Protein AF-A0A7Y5H599-F1 (afdb_monomer_lite)

Structure (mmCIF, N/CA/C/O backbone):
data_AF-A0A7Y5H599-F1
#
_entry.id   AF-A0A7Y5H599-F1
#
loop_
_atom_site.group_PDB
_atom_site.id
_atom_site.type_symbol
_atom_site.label_atom_id
_atom_site.label_alt_id
_atom_site.label_comp_id
_atom_site.label_asym_id
_atom_site.label_entity_id
_atom_site.label_seq_id
_atom_site.pdbx_PDB_ins_code
_atom_site.Cartn_x
_atom_site.Cartn_y
_atom_site.Cartn_z
_atom_site.occupancy
_atom_site.B_iso_or_equiv
_atom_site.auth_seq_id
_atom_site.auth_comp_id
_atom_site.auth_asym_id
_atom_site.auth_atom_id
_atom_site.pdbx_PDB_model_num
ATOM 1 N N . MET A 1 1 ? -0.275 -9.776 50.563 1.00 36.03 1 MET A N 1
ATOM 2 C CA . MET A 1 1 ? -0.983 -10.272 49.366 1.00 36.03 1 MET A CA 1
ATOM 3 C C . MET A 1 1 ? -0.573 -9.393 48.188 1.00 36.03 1 MET A C 1
ATOM 5 O O . MET A 1 1 ? -0.766 -8.193 48.282 1.00 36.03 1 MET A O 1
ATOM 9 N N . SER A 1 2 ? 0.123 -10.006 47.218 1.00 37.19 2 SER A N 1
ATOM 10 C CA . SER A 1 2 ? 0.549 -9.582 45.858 1.00 37.19 2 SER A CA 1
ATOM 11 C C . SER A 1 2 ? 0.524 -8.073 45.544 1.00 37.19 2 SER A C 1
ATOM 13 O O . SER A 1 2 ? -0.545 -7.500 45.413 1.00 37.19 2 SER A O 1
ATOM 15 N N . SER A 1 3 ? 1.639 -7.329 45.508 1.00 32.22 3 SER A N 1
ATOM 16 C CA . SER A 1 3 ? 2.749 -7.339 44.526 1.00 32.22 3 SER A CA 1
ATOM 17 C C . SER A 1 3 ? 2.279 -7.294 43.061 1.00 32.22 3 SER A C 1
ATOM 19 O O . SER A 1 3 ? 2.177 -8.321 42.397 1.00 32.22 3 SER A O 1
ATOM 21 N N . CYS A 1 4 ? 1.982 -6.084 42.569 1.00 44.50 4 CYS A N 1
ATOM 22 C CA . CYS A 1 4 ? 1.861 -5.776 41.142 1.00 44.50 4 CYS A CA 1
ATOM 23 C C . CYS A 1 4 ? 3.234 -5.340 40.615 1.00 44.50 4 CYS A C 1
ATOM 25 O O . CYS A 1 4 ? 3.581 -4.166 40.683 1.00 44.50 4 CYS A O 1
ATOM 27 N N . SER A 1 5 ? 4.006 -6.290 40.092 1.00 41.97 5 SER A N 1
ATOM 28 C CA . SER A 1 5 ? 5.238 -6.016 39.348 1.00 41.97 5 SER A CA 1
ATOM 29 C C . SER A 1 5 ? 5.094 -6.570 37.937 1.00 41.97 5 SER A C 1
ATOM 31 O O . SER A 1 5 ? 5.127 -7.783 37.736 1.00 41.97 5 SER A O 1
ATOM 33 N N . GLY A 1 6 ? 4.929 -5.679 36.955 1.00 43.88 6 GLY A N 1
ATOM 34 C CA . GLY A 1 6 ? 4.924 -6.061 35.543 1.00 43.88 6 GLY A CA 1
ATOM 35 C C . GLY A 1 6 ? 4.367 -5.017 34.576 1.00 43.88 6 GLY A C 1
ATOM 36 O O . GLY A 1 6 ? 3.619 -5.391 33.678 1.00 43.88 6 GLY A O 1
ATOM 37 N N . GLU A 1 7 ? 4.689 -3.733 34.729 1.00 47.38 7 GLU A N 1
ATOM 38 C CA . GLU A 1 7 ? 4.276 -2.702 33.764 1.00 47.38 7 GLU A CA 1
ATOM 39 C C . GLU A 1 7 ? 5.312 -2.627 32.629 1.00 47.38 7 GLU A C 1
ATOM 41 O O . GLU A 1 7 ? 6.395 -2.070 32.782 1.00 47.38 7 GLU A O 1
ATOM 46 N N . LYS A 1 8 ? 5.035 -3.318 31.515 1.00 53.97 8 LYS A N 1
ATOM 47 C CA . LYS A 1 8 ? 5.952 -3.482 30.374 1.00 53.97 8 LYS A CA 1
ATOM 48 C C . LYS A 1 8 ? 5.486 -2.674 29.159 1.00 53.97 8 LYS A C 1
ATOM 50 O O . LYS A 1 8 ? 4.607 -3.149 28.454 1.00 53.97 8 LYS A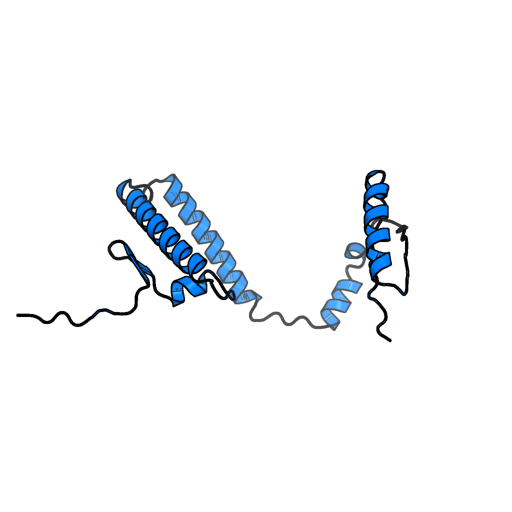 O 1
ATOM 55 N N . ASP A 1 9 ? 6.121 -1.527 28.924 1.00 73.12 9 ASP A N 1
ATOM 56 C CA . ASP A 1 9 ? 6.435 -0.901 27.621 1.00 73.12 9 ASP A CA 1
ATOM 57 C C . ASP A 1 9 ? 5.373 -1.010 26.496 1.00 73.12 9 ASP A C 1
ATOM 59 O O . ASP A 1 9 ? 5.550 -1.725 25.505 1.00 73.12 9 ASP A O 1
ATOM 63 N N . TYR A 1 10 ? 4.238 -0.321 26.653 1.00 81.00 10 TYR A N 1
ATOM 64 C CA . TYR A 1 10 ? 3.230 -0.128 25.599 1.00 81.00 10 TYR A CA 1
ATOM 65 C C . TYR A 1 10 ? 2.745 1.326 25.572 1.00 81.00 10 TYR A C 1
ATOM 67 O O . TYR A 1 10 ? 2.649 1.976 26.611 1.00 81.00 10 TYR A O 1
ATOM 75 N N . LEU A 1 11 ? 2.417 1.821 24.378 1.00 83.25 11 LEU A N 1
ATOM 76 C CA . LEU A 1 11 ? 1.938 3.186 24.137 1.00 83.25 11 LEU A CA 1
ATOM 77 C C . LEU A 1 11 ? 0.437 3.334 24.368 1.00 83.25 11 LEU A C 1
ATOM 79 O O . LEU A 1 11 ? -0.017 4.354 24.875 1.00 83.25 11 LEU A O 1
ATOM 83 N N . ALA A 1 12 ? -0.326 2.305 24.010 1.00 84.44 12 ALA A N 1
ATOM 84 C CA . ALA A 1 12 ? -1.764 2.239 24.219 1.00 84.44 12 ALA A CA 1
ATOM 85 C C . ALA A 1 12 ? -2.230 0.783 24.312 1.00 84.44 12 ALA A C 1
ATOM 87 O O . ALA A 1 12 ? -1.552 -0.143 23.851 1.00 84.44 12 ALA A O 1
ATOM 88 N N . ARG A 1 13 ? -3.401 0.574 24.922 1.00 88.12 13 ARG A N 1
ATOM 89 C CA . ARG A 1 13 ? -4.035 -0.742 25.045 1.00 88.12 13 ARG A CA 1
ATOM 90 C C . ARG A 1 13 ? -5.544 -0.636 24.866 1.00 88.12 13 ARG A C 1
ATOM 92 O O . ARG A 1 13 ? -6.197 0.063 25.635 1.00 88.12 13 ARG A O 1
ATOM 99 N N . VAL A 1 14 ? -6.093 -1.423 23.943 1.00 86.12 14 VAL A N 1
ATOM 100 C CA . VAL A 1 14 ? -7.538 -1.627 23.775 1.00 86.12 14 VAL A CA 1
ATOM 101 C C . VAL A 1 14 ? -7.817 -3.120 23.947 1.00 86.12 14 VAL A C 1
ATOM 103 O O . VAL A 1 14 ? -7.367 -3.949 23.164 1.00 86.12 14 VAL A O 1
ATOM 106 N N . ASN A 1 15 ? -8.507 -3.495 25.028 1.00 83.75 15 ASN A N 1
ATOM 107 C CA . ASN A 1 15 ? -8.700 -4.894 25.436 1.00 83.75 15 ASN A CA 1
ATOM 108 C C . ASN A 1 15 ? -7.377 -5.690 25.510 1.00 83.75 15 ASN A C 1
ATOM 110 O O . ASN A 1 15 ? -6.555 -5.457 26.401 1.00 83.75 15 ASN A O 1
ATOM 114 N N . GLN A 1 16 ? -7.196 -6.654 24.600 1.00 83.38 16 GLN A N 1
ATOM 115 C CA . GLN A 1 16 ? -5.999 -7.489 24.490 1.00 83.38 16 GLN A CA 1
ATOM 116 C C . GLN A 1 16 ? -4.965 -6.928 23.503 1.00 83.38 16 GLN A C 1
ATOM 118 O O . GLN A 1 16 ? -3.793 -7.296 23.613 1.00 83.38 16 GLN A O 1
ATOM 123 N N . ALA A 1 17 ? -5.364 -6.033 22.593 1.00 85.12 17 ALA A N 1
ATOM 124 C CA . ALA A 1 17 ? -4.467 -5.381 21.649 1.00 85.12 17 ALA A CA 1
ATOM 125 C C . ALA A 1 17 ? -3.595 -4.345 22.372 1.00 85.12 17 ALA A C 1
ATOM 127 O O . ALA A 1 17 ? -4.071 -3.577 23.215 1.00 85.12 17 ALA A O 1
ATOM 128 N N . LYS A 1 18 ? -2.295 -4.347 22.069 1.00 89.06 18 LYS A N 1
ATOM 129 C CA . LYS A 1 18 ? -1.284 -3.474 22.679 1.00 89.06 18 LYS A CA 1
ATOM 130 C C . LYS A 1 18 ? -0.450 -2.856 21.568 1.00 89.06 18 LYS A C 1
ATOM 132 O O . LYS A 1 18 ? 0.119 -3.604 20.781 1.00 89.06 18 LYS A O 1
ATOM 137 N N . LEU A 1 19 ? -0.342 -1.533 21.557 1.00 83.50 19 LEU A N 1
ATOM 138 C CA . LEU A 1 19 ? 0.518 -0.803 20.630 1.00 83.50 19 LEU A CA 1
ATOM 139 C C . LEU A 1 19 ? 1.904 -0.620 21.252 1.00 83.50 19 LEU A C 1
ATOM 141 O O . LEU A 1 19 ? 2.008 -0.068 22.351 1.00 83.50 19 LEU A O 1
ATOM 145 N N . LYS A 1 20 ? 2.965 -1.056 20.569 1.00 85.75 20 LYS A N 1
ATOM 146 C CA . LYS A 1 20 ? 4.356 -0.800 20.977 1.00 85.75 20 LYS A CA 1
ATOM 147 C C . LYS A 1 20 ? 5.003 0.255 20.083 1.00 85.75 20 LYS A C 1
ATOM 149 O O . LYS A 1 20 ? 4.557 0.498 18.968 1.00 85.75 20 LYS A O 1
ATOM 154 N N . GLU A 1 21 ? 6.100 0.846 20.555 1.00 76.69 21 GLU A N 1
ATOM 155 C CA . GLU A 1 21 ? 6.820 1.893 19.813 1.00 76.69 21 GLU A CA 1
ATOM 156 C C . GLU A 1 21 ? 7.297 1.415 18.429 1.00 76.69 21 GLU A C 1
ATOM 158 O O . GLU A 1 21 ? 7.165 2.141 17.448 1.00 76.69 21 GLU A O 1
ATOM 163 N N . HIS A 1 22 ? 7.781 0.174 18.306 1.00 72.44 22 HIS A N 1
ATOM 164 C CA . HIS A 1 22 ? 8.240 -0.355 17.013 1.00 72.44 22 HIS A CA 1
ATOM 165 C C . HIS A 1 22 ? 7.109 -0.553 15.996 1.00 72.44 22 HIS A C 1
ATOM 167 O O . HIS A 1 22 ? 7.335 -0.350 14.804 1.00 72.44 22 HIS A O 1
ATOM 173 N N . ASP A 1 23 ? 5.904 -0.902 16.457 1.00 71.62 23 ASP A N 1
ATOM 174 C CA . ASP A 1 23 ? 4.729 -1.074 15.595 1.00 71.62 23 ASP A CA 1
ATOM 175 C C . ASP A 1 23 ? 4.305 0.271 14.982 1.00 71.62 23 ASP A C 1
ATOM 177 O O . ASP A 1 23 ? 3.864 0.335 13.837 1.00 71.62 23 ASP A O 1
ATOM 181 N N . MET A 1 24 ? 4.510 1.366 15.720 1.00 69.69 24 MET A N 1
ATOM 182 C CA . MET A 1 24 ? 4.226 2.726 15.261 1.00 69.69 24 MET A CA 1
ATOM 183 C C . MET A 1 24 ? 5.261 3.224 14.235 1.00 69.69 24 MET A C 1
ATOM 185 O O . MET A 1 24 ? 4.900 3.874 13.256 1.00 69.69 24 MET A O 1
ATOM 189 N N . VAL A 1 25 ? 6.545 2.893 14.423 1.00 61.16 25 VAL A N 1
ATOM 190 C CA . VAL A 1 25 ? 7.638 3.287 13.509 1.00 61.16 25 VAL A CA 1
ATOM 191 C C . VAL A 1 25 ? 7.600 2.502 12.193 1.00 61.16 25 VAL A C 1
ATOM 193 O O . VAL A 1 25 ? 7.911 3.064 11.145 1.00 61.16 25 VAL A O 1
ATOM 196 N N . ALA A 1 26 ? 7.169 1.236 12.207 1.00 61.88 26 ALA A N 1
ATOM 197 C CA . ALA A 1 26 ? 7.015 0.432 10.990 1.00 61.88 26 ALA A CA 1
ATOM 198 C C . ALA A 1 26 ? 5.972 1.009 10.010 1.00 61.88 26 ALA A C 1
ATOM 200 O O . ALA A 1 26 ? 6.099 0.828 8.801 1.00 61.88 26 ALA A O 1
ATOM 201 N N . LEU A 1 27 ? 4.975 1.740 10.520 1.00 56.75 27 LEU A N 1
ATOM 202 C CA . LEU A 1 27 ? 3.964 2.435 9.715 1.00 56.75 27 LEU A CA 1
ATOM 203 C C . LEU A 1 27 ? 4.468 3.766 9.131 1.00 56.75 27 LEU A C 1
ATOM 205 O O . LEU A 1 27 ? 3.904 4.266 8.160 1.00 56.75 27 LEU A O 1
ATOM 209 N N . HIS A 1 28 ? 5.538 4.331 9.696 1.00 59.62 28 HIS A N 1
ATOM 210 C CA . HIS A 1 28 ? 6.089 5.627 9.308 1.00 59.62 28 HIS A CA 1
ATOM 211 C C . HIS A 1 28 ? 7.615 5.566 9.253 1.00 59.62 28 HIS A C 1
ATOM 213 O O . HIS A 1 28 ? 8.327 6.140 10.080 1.00 59.62 28 HIS A O 1
ATOM 219 N N . SER A 1 29 ? 8.128 4.870 8.239 1.00 52.66 29 SER A N 1
ATOM 220 C CA . SER A 1 29 ? 9.548 4.892 7.911 1.00 52.66 29 SER A CA 1
ATOM 221 C C . SER A 1 29 ? 10.011 6.342 7.703 1.00 52.66 29 SER A C 1
ATOM 223 O O . SER A 1 29 ? 9.473 7.048 6.855 1.00 52.66 29 SER A O 1
ATOM 225 N N . SER A 1 30 ? 11.012 6.752 8.488 1.00 53.53 30 SER A N 1
ATOM 226 C CA . SER A 1 30 ? 11.869 7.941 8.332 1.00 53.53 30 SER A CA 1
ATOM 227 C C . SER A 1 30 ? 11.363 9.338 8.729 1.00 53.53 30 SER A C 1
ATOM 229 O O . SER A 1 30 ? 12.050 10.308 8.414 1.00 53.53 30 SER A O 1
ATOM 231 N N . VAL A 1 31 ? 10.252 9.501 9.456 1.00 58.78 31 VAL A N 1
ATOM 232 C CA . VAL A 1 31 ? 9.830 10.838 9.935 1.00 58.78 31 VAL A CA 1
ATOM 233 C C . VAL A 1 31 ? 10.020 10.960 11.445 1.00 58.78 31 VAL A C 1
ATOM 235 O O . VAL A 1 31 ? 9.443 10.201 12.217 1.00 58.78 31 VAL A O 1
ATOM 238 N N . GLN A 1 32 ? 10.807 11.947 11.883 1.00 67.31 32 GLN A N 1
ATOM 239 C CA . GLN A 1 32 ? 10.837 12.368 13.285 1.00 67.31 32 GLN A CA 1
ATOM 240 C C . GLN A 1 32 ? 9.464 12.941 13.647 1.00 67.31 32 GLN A C 1
ATOM 242 O O . GLN A 1 32 ? 9.108 14.053 13.257 1.00 67.31 32 GLN A O 1
ATOM 247 N N . LEU A 1 33 ? 8.661 12.136 14.341 1.00 70.00 33 LEU A N 1
ATOM 248 C CA . LEU A 1 33 ? 7.304 12.498 14.727 1.00 70.00 33 LEU A CA 1
ATOM 249 C C . LEU A 1 33 ? 7.360 13.635 15.751 1.00 70.00 33 LEU A C 1
ATOM 251 O O . LEU A 1 33 ? 7.998 13.515 16.798 1.00 70.00 33 LEU A O 1
ATOM 255 N N . SER A 1 34 ? 6.673 14.742 15.468 1.00 82.31 34 SER A N 1
ATOM 256 C CA . SER A 1 34 ? 6.449 15.763 16.490 1.00 82.31 34 SER A CA 1
ATOM 257 C C . SER A 1 34 ? 5.607 15.170 17.633 1.00 82.31 34 SER A C 1
ATOM 259 O O . SER A 1 34 ? 4.794 14.274 17.384 1.00 82.31 34 SER A O 1
ATOM 261 N N . PRO A 1 35 ? 5.737 15.663 18.881 1.00 83.00 35 PRO A N 1
ATOM 262 C CA . PRO A 1 35 ? 4.956 15.146 20.007 1.00 83.00 35 PRO A CA 1
ATOM 263 C C . PRO A 1 35 ? 3.442 15.134 19.744 1.00 83.00 35 PRO A C 1
ATOM 265 O O . PRO A 1 35 ? 2.773 14.150 20.042 1.00 83.00 35 PRO A O 1
ATOM 268 N N . ALA A 1 36 ? 2.924 16.183 19.097 1.00 85.50 36 ALA A N 1
ATOM 269 C CA . ALA A 1 36 ? 1.513 16.283 18.728 1.00 85.50 36 ALA A CA 1
ATOM 270 C C . ALA A 1 36 ? 1.093 15.253 17.663 1.00 85.50 36 ALA A C 1
ATOM 272 O O . ALA A 1 36 ? 0.004 14.690 17.740 1.00 85.50 36 ALA A O 1
ATOM 273 N N . LEU A 1 37 ? 1.950 14.979 16.671 1.00 83.56 37 LEU A N 1
ATOM 274 C CA . LEU A 1 37 ? 1.672 13.950 15.666 1.00 83.56 37 LEU A CA 1
ATOM 275 C C . LEU A 1 37 ? 1.683 12.552 16.293 1.00 83.56 37 LEU A C 1
ATOM 277 O O . LEU A 1 37 ? 0.834 11.732 15.963 1.00 83.56 37 LEU A O 1
ATOM 281 N N . ARG A 1 38 ? 2.603 12.298 17.231 1.00 83.75 38 ARG A N 1
ATOM 282 C CA . ARG A 1 38 ? 2.668 11.036 17.976 1.00 83.75 38 ARG A CA 1
ATOM 283 C C . ARG A 1 38 ? 1.391 10.782 18.775 1.00 83.75 38 ARG A C 1
ATOM 285 O O . ARG A 1 38 ? 0.835 9.696 18.686 1.00 83.75 38 ARG A O 1
ATOM 292 N N . GLU A 1 39 ? 0.913 11.776 19.520 1.00 86.75 39 GLU A N 1
ATOM 293 C CA . GLU A 1 39 ? -0.332 11.657 20.290 1.00 86.75 39 GLU A CA 1
ATOM 294 C C . GLU A 1 39 ? -1.539 11.401 19.381 1.00 86.75 39 GLU A C 1
ATOM 296 O O . GLU A 1 39 ? -2.338 10.506 19.655 1.00 86.75 39 GLU A O 1
ATOM 301 N N . LYS A 1 40 ? -1.618 12.104 18.244 1.00 88.19 40 LYS A N 1
ATOM 302 C CA . LYS A 1 40 ? -2.667 11.871 17.251 1.00 88.19 40 LYS A CA 1
ATOM 303 C C . LYS A 1 40 ? -2.645 10.440 16.703 1.00 88.19 40 LYS A C 1
ATOM 305 O O . LYS A 1 40 ? -3.689 9.809 16.654 1.00 88.19 40 LYS A O 1
ATOM 310 N N . LEU A 1 41 ? -1.477 9.918 16.324 1.00 86.25 41 LEU A N 1
ATOM 311 C CA . LEU A 1 41 ? -1.357 8.551 15.800 1.00 86.25 41 LEU A CA 1
ATOM 312 C C . LEU A 1 41 ? -1.770 7.497 16.832 1.00 86.25 41 LEU A C 1
ATOM 314 O O . LEU A 1 41 ? -2.411 6.510 16.481 1.00 86.25 41 LEU A O 1
ATOM 318 N N . ILE A 1 42 ? -1.426 7.715 18.105 1.00 88.06 42 ILE A N 1
ATOM 319 C CA . ILE A 1 42 ? -1.860 6.836 19.194 1.00 88.06 42 ILE A CA 1
ATOM 320 C C . ILE A 1 42 ? -3.387 6.862 19.311 1.00 88.06 42 ILE A C 1
ATOM 322 O O . ILE A 1 42 ? -4.000 5.802 19.420 1.00 88.06 42 ILE A O 1
ATOM 326 N N . GLN A 1 43 ? -4.002 8.046 19.258 1.00 89.81 43 GLN A N 1
ATOM 327 C CA . GLN A 1 43 ? -5.455 8.175 19.329 1.00 89.81 43 GLN A CA 1
ATOM 328 C C . GLN A 1 43 ? -6.150 7.534 18.120 1.00 89.81 43 GLN A C 1
ATOM 330 O O . GLN A 1 43 ? -7.081 6.755 18.305 1.00 89.81 43 GLN A O 1
ATOM 335 N N . ASP A 1 44 ? -5.652 7.784 16.907 1.00 90.06 44 ASP A N 1
ATOM 336 C CA . ASP A 1 44 ? -6.176 7.188 15.675 1.00 90.06 44 ASP A CA 1
ATOM 337 C C . ASP A 1 44 ? -6.109 5.649 15.745 1.00 90.06 44 ASP A C 1
ATOM 339 O O . ASP A 1 44 ? -7.068 4.966 15.384 1.00 90.06 44 ASP A O 1
ATOM 343 N N . TRP A 1 45 ? -5.013 5.089 16.276 1.00 91.06 45 TRP A N 1
ATOM 344 C CA . TRP A 1 45 ? -4.879 3.645 16.491 1.00 91.06 45 TRP A CA 1
ATOM 345 C C . TRP A 1 45 ? -5.891 3.109 17.515 1.00 91.06 45 TRP A C 1
ATOM 347 O O . TRP A 1 45 ? -6.516 2.074 17.281 1.00 91.06 45 TRP A O 1
ATOM 357 N N . VAL A 1 46 ? -6.087 3.813 18.637 1.00 92.00 46 VAL A N 1
ATOM 358 C CA . VAL A 1 46 ? -7.080 3.437 19.661 1.00 92.00 46 VAL A CA 1
ATOM 359 C C . VAL A 1 46 ? -8.489 3.413 19.069 1.00 92.00 46 VAL A C 1
ATOM 361 O O . VAL A 1 46 ? -9.229 2.450 19.286 1.00 92.00 46 VAL A O 1
ATOM 364 N N . ASP A 1 47 ? -8.849 4.443 18.305 1.00 92.56 47 ASP A N 1
ATOM 365 C CA . ASP A 1 47 ? -10.166 4.564 17.684 1.00 92.56 47 ASP A CA 1
ATOM 366 C C . ASP A 1 47 ? -10.387 3.461 16.635 1.00 92.56 47 ASP A C 1
ATOM 368 O O . ASP A 1 47 ? -11.445 2.824 16.610 1.00 92.56 47 ASP A O 1
ATOM 372 N N . GLN A 1 48 ? -9.373 3.165 15.815 1.00 92.50 48 GLN A N 1
ATOM 373 C CA . GLN A 1 48 ? -9.414 2.067 14.846 1.00 92.50 48 GLN A CA 1
ATOM 374 C C . GLN A 1 48 ? -9.604 0.704 15.516 1.00 92.50 48 GLN A C 1
ATOM 376 O O . GLN A 1 48 ? -10.459 -0.073 15.089 1.00 92.50 48 GLN A O 1
ATOM 381 N N . GLU A 1 49 ? -8.861 0.415 16.583 1.00 93.44 49 GLU A N 1
ATOM 382 C CA . GLU A 1 49 ? -8.964 -0.860 17.296 1.00 93.44 49 GLU A CA 1
ATOM 383 C C . GLU A 1 49 ? -10.333 -1.010 17.986 1.00 93.44 49 GLU A C 1
ATOM 385 O O . GLU A 1 49 ? -10.938 -2.088 17.998 1.00 93.44 49 GLU A O 1
ATOM 390 N N . ALA A 1 50 ? -10.886 0.087 18.513 1.00 94.00 50 ALA A N 1
ATOM 391 C CA . ALA A 1 50 ? -12.231 0.097 19.079 1.00 94.00 50 ALA A CA 1
ATOM 392 C C . ALA A 1 50 ? -13.301 -0.217 18.016 1.00 94.00 50 ALA A C 1
ATOM 394 O O . ALA A 1 50 ? -14.200 -1.032 18.260 1.00 94.00 50 ALA A O 1
ATOM 395 N N . LEU A 1 51 ? -13.186 0.382 16.826 1.00 94.75 51 LEU A N 1
ATOM 396 C CA . LEU A 1 51 ? -14.068 0.108 15.689 1.00 94.75 51 LEU A CA 1
ATOM 397 C C . LEU A 1 51 ? -13.911 -1.324 15.168 1.00 94.75 51 LEU A C 1
ATOM 399 O O . LEU A 1 51 ? -14.914 -1.976 14.878 1.00 94.75 51 LEU A O 1
ATOM 403 N N . TYR A 1 52 ? -12.685 -1.845 15.111 1.00 94.31 52 TYR A N 1
ATOM 404 C CA . TYR A 1 52 ? -12.420 -3.232 14.737 1.00 94.31 52 TYR A CA 1
ATOM 405 C C . TYR A 1 52 ? -13.146 -4.206 15.673 1.00 94.31 52 TYR A C 1
ATOM 407 O O . TYR A 1 52 ? -13.887 -5.084 15.226 1.00 94.31 52 TYR A O 1
ATOM 415 N N . HIS A 1 53 ? -13.045 -4.000 16.987 1.00 94.31 53 HIS A N 1
ATOM 416 C CA . HIS A 1 53 ? -13.790 -4.807 17.950 1.00 94.31 53 HIS A CA 1
ATOM 417 C C . HIS A 1 53 ? -15.311 -4.678 17.805 1.00 94.31 53 HIS A C 1
ATOM 419 O O . HIS A 1 53 ? -16.028 -5.664 17.999 1.00 94.31 53 HIS A O 1
ATOM 425 N N . ALA A 1 54 ? -15.824 -3.490 17.477 1.00 94.94 54 ALA A N 1
ATOM 426 C CA . ALA A 1 54 ? -17.244 -3.307 17.192 1.00 94.94 54 ALA A CA 1
ATOM 427 C C . ALA A 1 54 ? -17.675 -4.096 15.941 1.00 94.94 54 ALA A C 1
ATOM 429 O O . ALA A 1 54 ? -18.716 -4.753 15.972 1.00 94.94 54 ALA A O 1
ATOM 430 N N . ALA A 1 55 ? -16.851 -4.112 14.889 1.00 94.19 55 ALA A N 1
ATOM 431 C CA . ALA A 1 55 ? -17.093 -4.884 13.671 1.00 94.19 55 ALA A CA 1
ATOM 432 C C . ALA A 1 55 ? -17.130 -6.400 13.932 1.00 94.19 55 ALA A C 1
ATOM 434 O O . ALA A 1 55 ? -18.038 -7.080 13.453 1.00 94.19 55 ALA A O 1
ATOM 435 N N . LEU A 1 56 ? -16.211 -6.918 14.759 1.00 94.88 56 LEU A N 1
ATOM 436 C CA . LEU A 1 56 ? -16.220 -8.326 15.183 1.00 94.88 56 LEU A CA 1
ATOM 437 C C . LEU A 1 56 ? -17.488 -8.682 15.969 1.00 94.88 56 LEU A C 1
ATOM 439 O O . LEU A 1 56 ? -18.100 -9.725 15.747 1.00 94.88 56 LEU A O 1
ATOM 443 N N . LYS A 1 57 ? -17.922 -7.808 16.885 1.00 95.12 57 LYS A N 1
ATOM 444 C CA . LYS A 1 57 ? -19.175 -8.011 17.632 1.00 95.12 57 LYS A CA 1
ATOM 445 C C . LYS A 1 57 ? -20.403 -7.985 16.721 1.00 95.12 57 LYS A C 1
ATOM 447 O O . LYS A 1 57 ? -21.365 -8.695 16.997 1.00 95.12 57 LYS A O 1
ATOM 452 N N . ALA A 1 58 ? -20.363 -7.191 15.653 1.00 95.50 58 ALA A N 1
ATOM 453 C CA . ALA A 1 58 ? -21.401 -7.139 14.629 1.00 95.50 58 ALA A CA 1
ATOM 454 C C . ALA A 1 58 ? -21.356 -8.328 13.647 1.00 95.50 58 ALA A C 1
ATOM 456 O O . ALA A 1 58 ? -22.258 -8.460 12.825 1.00 95.50 58 ALA A O 1
ATOM 457 N N . GLY A 1 59 ? -20.344 -9.201 13.731 1.00 94.62 59 GLY A N 1
ATOM 458 C CA . GLY A 1 59 ? -20.208 -10.381 12.874 1.00 94.62 59 GLY A CA 1
ATOM 459 C C . GLY A 1 59 ? -19.808 -10.068 11.432 1.00 94.62 59 GLY A C 1
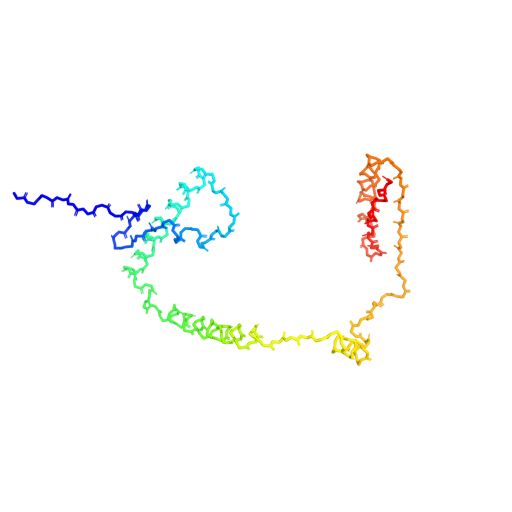ATOM 460 O O . GLY A 1 59 ? -20.010 -10.909 10.557 1.00 94.62 59 GLY A O 1
ATOM 461 N N . ILE A 1 60 ? -19.254 -8.877 11.172 1.00 94.31 60 ILE A N 1
ATOM 462 C CA . ILE A 1 60 ? -18.818 -8.453 9.829 1.00 94.31 60 ILE A CA 1
ATOM 463 C C . ILE A 1 60 ? -17.699 -9.367 9.307 1.00 94.31 60 ILE A C 1
ATOM 465 O O . ILE A 1 60 ? -17.626 -9.641 8.116 1.00 94.31 60 ILE A O 1
ATOM 469 N N . ASP A 1 61 ? -16.878 -9.914 10.204 1.00 94.25 61 ASP A N 1
ATOM 470 C CA . ASP A 1 61 ? -15.824 -10.887 9.897 1.00 94.25 61 ASP A CA 1
ATOM 471 C C . ASP A 1 61 ? -16.344 -12.212 9.319 1.00 94.25 61 ASP A C 1
ATOM 473 O O . ASP A 1 61 ? -15.589 -12.956 8.693 1.00 94.25 61 ASP A O 1
ATOM 477 N N . LYS A 1 62 ? -17.631 -12.509 9.523 1.00 94.19 62 LYS A N 1
ATOM 478 C CA . LYS A 1 62 ? -18.299 -13.733 9.059 1.00 94.19 62 LYS A CA 1
ATOM 479 C C . LYS A 1 62 ? -19.214 -13.491 7.867 1.00 94.19 62 LYS A C 1
ATOM 481 O O . LYS A 1 62 ? -19.789 -14.449 7.352 1.00 94.19 62 LYS A O 1
ATOM 486 N N . ASP A 1 63 ? -19.377 -12.239 7.449 1.00 96.31 63 ASP A N 1
ATOM 487 C CA . ASP A 1 63 ? -20.164 -11.917 6.269 1.00 96.31 63 ASP A CA 1
ATOM 488 C C . ASP A 1 63 ? -19.532 -12.550 5.020 1.00 96.31 63 ASP A C 1
ATOM 490 O O . ASP A 1 63 ? -18.323 -12.473 4.793 1.00 96.31 63 ASP A O 1
ATOM 494 N N . GLN A 1 64 ? -20.356 -13.183 4.186 1.00 96.06 64 GLN A N 1
ATOM 495 C CA . GLN A 1 64 ? -19.868 -13.945 3.039 1.00 96.06 64 GLN A CA 1
ATOM 496 C C . GLN A 1 64 ? -19.174 -13.042 2.012 1.00 96.06 64 GLN A C 1
ATOM 498 O O . GLN A 1 64 ?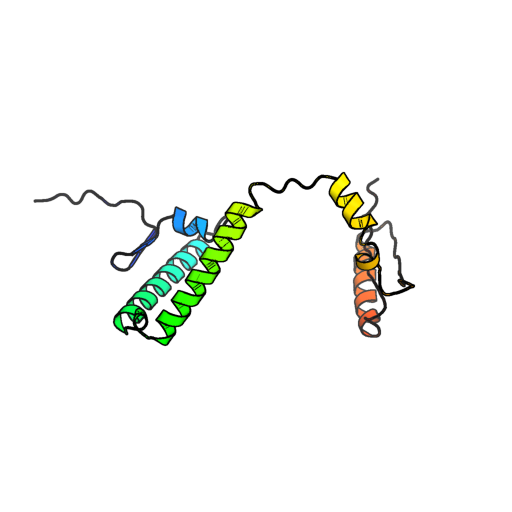 -18.209 -13.475 1.370 1.00 96.06 64 GLN A O 1
ATOM 503 N N . ALA A 1 65 ? -19.633 -11.795 1.851 1.00 95.50 65 ALA A N 1
ATOM 504 C CA . ALA A 1 65 ? -18.988 -10.843 0.953 1.00 95.50 65 ALA A CA 1
ATOM 505 C C . ALA A 1 65 ? -17.605 -10.442 1.486 1.00 95.50 65 ALA A C 1
ATOM 507 O O . ALA A 1 65 ? -16.631 -10.501 0.730 1.00 95.50 65 ALA A O 1
ATOM 508 N N . PHE A 1 66 ? -17.497 -10.149 2.787 1.00 95.88 66 PHE A N 1
ATOM 509 C CA . PHE A 1 66 ? -16.213 -9.894 3.445 1.00 95.88 66 PHE A CA 1
ATOM 510 C C . PHE A 1 66 ? -15.241 -11.075 3.305 1.00 95.88 66 PHE A C 1
ATOM 512 O O . PHE A 1 66 ? -14.120 -10.894 2.829 1.00 95.88 66 PHE A O 1
ATOM 519 N N . VAL A 1 67 ? -15.671 -12.299 3.631 1.00 96.44 67 VAL A N 1
ATOM 520 C CA . VAL A 1 67 ? -14.829 -13.508 3.527 1.00 96.44 67 VAL A CA 1
ATOM 521 C C . VAL A 1 67 ? -14.329 -13.711 2.095 1.00 96.44 67 VAL A C 1
ATOM 523 O O . VAL A 1 67 ? -13.146 -13.965 1.867 1.00 96.44 67 VAL A O 1
ATOM 526 N N . THR A 1 68 ? -15.207 -13.539 1.105 1.00 97.00 68 THR A N 1
ATOM 527 C CA . THR A 1 68 ? -14.843 -13.682 -0.312 1.00 97.00 68 THR A CA 1
ATOM 528 C C . THR A 1 68 ? -13.823 -12.624 -0.743 1.00 97.00 68 THR A C 1
ATOM 530 O O . THR A 1 68 ? -12.873 -12.932 -1.471 1.00 97.00 68 THR A O 1
ATOM 533 N N . GLN A 1 69 ? -13.988 -11.383 -0.280 1.00 96.31 69 GLN A N 1
ATOM 534 C CA . GLN A 1 69 ? -13.050 -10.297 -0.545 1.00 96.31 69 GLN A CA 1
ATOM 535 C C . GLN A 1 69 ? -11.682 -10.562 0.097 1.00 96.31 69 GLN A C 1
ATOM 537 O O . GLN A 1 69 ? -10.655 -10.390 -0.563 1.00 96.31 69 GLN A O 1
ATOM 542 N N . MET A 1 70 ? -11.661 -11.045 1.341 1.00 96.81 70 MET A N 1
ATOM 543 C CA . MET A 1 70 ? -10.429 -11.393 2.050 1.00 96.81 70 MET A CA 1
ATOM 544 C C . MET A 1 70 ? -9.669 -12.532 1.371 1.00 96.81 70 MET A C 1
ATOM 546 O O . MET A 1 70 ? -8.448 -12.459 1.240 1.00 96.81 70 MET A O 1
ATOM 550 N N . GLU A 1 71 ? -10.369 -13.546 0.864 1.00 96.62 71 GLU A N 1
ATOM 551 C CA . GLU A 1 71 ? -9.750 -14.640 0.109 1.00 96.62 71 GLU A CA 1
ATOM 552 C C . GLU A 1 71 ? -9.134 -14.174 -1.215 1.00 96.62 71 GLU A C 1
ATOM 554 O O . GLU A 1 71 ? -8.071 -14.655 -1.621 1.00 96.62 71 GLU A O 1
ATOM 559 N N . LYS A 1 72 ? -9.771 -13.217 -1.899 1.00 97.31 72 LYS A N 1
ATOM 560 C CA . LYS A 1 72 ? -9.201 -12.611 -3.107 1.00 97.31 72 LYS A CA 1
ATOM 561 C C . LYS A 1 72 ? -7.920 -11.841 -2.779 1.00 97.31 72 LYS A C 1
ATOM 563 O O . LYS A 1 72 ? -6.891 -12.107 -3.396 1.00 97.31 72 LYS A O 1
ATOM 568 N N . LEU A 1 73 ? -7.971 -10.962 -1.779 1.00 97.31 73 LEU A N 1
ATOM 569 C CA . LEU A 1 73 ? -6.823 -10.159 -1.362 1.00 97.31 73 LEU A CA 1
ATOM 570 C C . LEU A 1 73 ? -5.659 -11.038 -0.880 1.00 97.31 73 LEU A C 1
ATOM 572 O O . LEU A 1 73 ? -4.507 -10.796 -1.227 1.00 97.31 73 LEU A O 1
ATOM 576 N N . ARG A 1 74 ? -5.955 -12.111 -0.135 1.00 96.88 74 ARG A N 1
ATOM 577 C CA . ARG A 1 74 ? -4.959 -13.100 0.295 1.00 96.88 74 ARG A CA 1
ATOM 578 C C . ARG A 1 74 ? -4.210 -13.699 -0.896 1.00 96.88 74 ARG A C 1
ATOM 580 O O . ARG A 1 74 ? -2.987 -13.796 -0.846 1.00 96.88 74 ARG A O 1
ATOM 587 N N . ARG A 1 75 ? -4.920 -14.106 -1.956 1.00 96.44 75 ARG A N 1
ATOM 588 C CA . ARG A 1 75 ? -4.286 -14.647 -3.171 1.00 96.44 75 ARG A CA 1
ATOM 589 C C . ARG A 1 75 ? -3.396 -13.612 -3.853 1.00 96.44 75 ARG A C 1
ATOM 591 O O . ARG A 1 75 ? -2.274 -13.945 -4.214 1.00 96.44 75 ARG A O 1
ATOM 598 N N . GLU A 1 76 ? -3.870 -12.377 -3.985 1.00 96.50 76 GLU A N 1
ATOM 599 C CA . GLU A 1 76 ? -3.110 -11.285 -4.609 1.00 96.50 76 GLU A CA 1
ATOM 600 C C . GLU A 1 76 ? -1.816 -10.980 -3.841 1.00 96.50 76 GLU A C 1
ATOM 602 O O . GLU A 1 76 ? -0.743 -10.941 -4.439 1.00 96.50 76 GLU A O 1
ATOM 607 N N . ILE A 1 77 ? -1.887 -10.870 -2.510 1.00 96.31 77 ILE A N 1
ATOM 608 C CA . ILE A 1 77 ? -0.710 -10.636 -1.661 1.00 96.31 77 ILE A CA 1
ATOM 609 C C . ILE A 1 77 ? 0.283 -11.800 -1.755 1.00 96.31 77 ILE A C 1
ATOM 611 O O . ILE A 1 77 ? 1.487 -11.565 -1.798 1.00 96.31 77 ILE A O 1
ATOM 615 N N . LEU A 1 78 ? -0.193 -13.049 -1.794 1.00 94.62 78 LEU A N 1
ATOM 616 C CA . LEU A 1 78 ? 0.687 -14.216 -1.925 1.00 94.62 78 LEU A CA 1
ATOM 617 C C . LEU A 1 78 ? 1.433 -14.230 -3.260 1.00 94.62 78 LEU A C 1
ATOM 619 O O . LEU A 1 78 ? 2.629 -14.505 -3.275 1.00 94.62 78 LEU A O 1
ATOM 623 N N . VAL A 1 79 ? 0.745 -13.913 -4.360 1.00 93.88 79 VAL A N 1
ATOM 624 C CA . VAL A 1 79 ? 1.377 -13.801 -5.680 1.00 93.88 79 VAL A CA 1
ATOM 625 C C . VAL A 1 79 ? 2.412 -12.682 -5.679 1.00 93.88 79 VAL A C 1
ATOM 627 O O . VAL A 1 79 ? 3.541 -12.916 -6.095 1.00 93.88 79 VAL A O 1
ATOM 630 N N . GLN A 1 80 ? 2.072 -11.502 -5.154 1.00 90.94 80 GLN A N 1
ATOM 631 C CA . GLN A 1 80 ? 3.019 -10.390 -5.081 1.00 90.94 80 GLN A CA 1
ATOM 632 C C . GLN A 1 80 ? 4.245 -10.754 -4.240 1.00 90.94 80 GLN A C 1
ATOM 634 O O . GLN A 1 80 ? 5.367 -10.560 -4.681 1.00 90.94 80 GLN A O 1
ATOM 639 N N . LYS A 1 81 ? 4.048 -11.370 -3.069 1.00 90.62 81 LYS A N 1
ATOM 640 C CA . LYS A 1 81 ? 5.155 -11.809 -2.210 1.00 90.62 81 LYS A CA 1
ATOM 641 C C . LYS A 1 81 ? 6.058 -12.838 -2.877 1.00 90.62 81 LYS A C 1
ATOM 643 O O . LYS A 1 81 ? 7.254 -12.841 -2.615 1.00 90.62 81 LYS A O 1
ATOM 648 N N . PHE A 1 82 ? 5.492 -13.715 -3.699 1.00 87.62 82 PHE A N 1
ATOM 649 C CA . PHE A 1 82 ? 6.267 -14.667 -4.483 1.00 87.62 82 PHE A CA 1
ATOM 650 C C . PHE A 1 82 ? 7.112 -13.951 -5.542 1.00 87.62 82 PHE A C 1
ATOM 652 O O . PHE A 1 82 ? 8.310 -14.187 -5.615 1.00 87.62 82 PHE A O 1
ATOM 659 N N . ILE A 1 83 ? 6.511 -13.022 -6.293 1.00 86.38 83 ILE A N 1
ATOM 660 C CA . ILE A 1 83 ? 7.207 -12.189 -7.285 1.00 86.38 83 ILE A CA 1
ATOM 661 C C . ILE A 1 83 ? 8.341 -11.391 -6.629 1.00 86.38 83 ILE A C 1
ATOM 663 O O . ILE A 1 83 ? 9.466 -11.451 -7.113 1.00 86.38 83 ILE A O 1
ATOM 667 N N . ASP A 1 84 ? 8.064 -10.692 -5.526 1.00 85.50 84 ASP A N 1
ATOM 668 C CA . ASP A 1 84 ? 9.055 -9.875 -4.818 1.00 85.50 84 ASP A CA 1
ATOM 669 C C . ASP A 1 84 ? 10.237 -10.739 -4.348 1.00 85.50 84 ASP A C 1
ATOM 671 O O . ASP A 1 84 ? 11.394 -10.405 -4.578 1.00 85.50 84 ASP A O 1
ATOM 675 N N . ASN A 1 85 ? 9.965 -11.896 -3.735 1.00 82.94 85 ASN A N 1
ATOM 676 C CA . ASN A 1 85 ? 11.023 -12.768 -3.225 1.00 82.94 85 ASN A CA 1
ATOM 677 C C . ASN A 1 85 ? 11.852 -13.422 -4.340 1.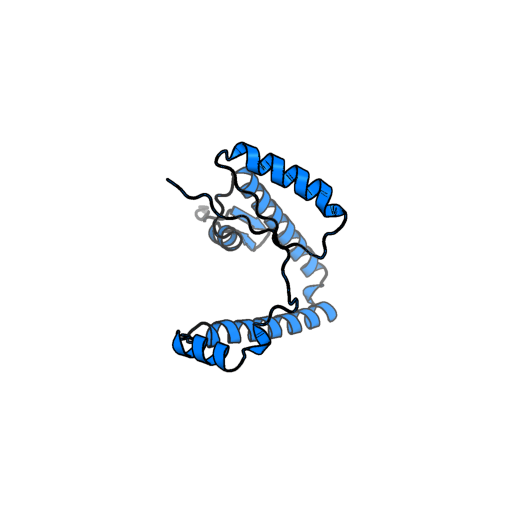00 82.94 85 ASN A C 1
ATOM 679 O O . ASN A 1 85 ? 13.069 -13.528 -4.198 1.00 82.94 85 ASN A O 1
ATOM 683 N N . ASP A 1 86 ? 11.213 -13.868 -5.422 1.00 72.12 86 ASP A N 1
ATOM 684 C CA . ASP A 1 86 ? 11.881 -14.652 -6.462 1.00 72.12 86 ASP A CA 1
ATOM 685 C C . ASP A 1 86 ? 12.567 -13.762 -7.511 1.00 72.12 86 ASP A C 1
ATOM 687 O O . ASP A 1 86 ? 13.651 -14.101 -7.996 1.00 72.12 86 ASP A O 1
ATOM 691 N N . LEU A 1 87 ? 11.974 -12.613 -7.859 1.00 65.88 87 LEU A N 1
ATOM 692 C CA . LEU A 1 87 ? 12.506 -11.722 -8.896 1.00 65.88 87 LEU A CA 1
ATOM 693 C C . LEU A 1 87 ? 13.486 -10.677 -8.351 1.00 65.88 87 LEU A C 1
ATOM 695 O O . LEU A 1 87 ? 14.459 -10.366 -9.040 1.00 65.88 87 LEU A O 1
ATOM 699 N N . GLU A 1 88 ? 13.303 -10.153 -7.133 1.00 61.19 88 GLU A N 1
ATOM 700 C CA . GLU A 1 88 ? 14.230 -9.138 -6.598 1.00 61.19 88 GLU A CA 1
ATOM 701 C C . GLU A 1 88 ? 15.578 -9.734 -6.166 1.00 61.19 88 GLU A C 1
ATOM 703 O O . GLU A 1 88 ? 16.574 -9.017 -6.087 1.00 61.19 88 GLU A O 1
ATOM 708 N N . GLN A 1 89 ? 15.654 -11.046 -5.915 1.00 62.22 89 GLN A N 1
ATOM 709 C CA . GLN A 1 89 ? 16.866 -11.665 -5.367 1.00 62.22 89 GLN A CA 1
ATOM 710 C C . GLN A 1 89 ? 17.941 -12.026 -6.404 1.00 62.22 89 GLN A C 1
ATOM 712 O O . GLN A 1 89 ? 19.048 -12.384 -6.000 1.00 62.22 89 GLN A O 1
ATOM 717 N N . SER A 1 90 ? 17.677 -11.957 -7.716 1.00 59.47 90 SER A N 1
ATOM 718 C CA . SER A 1 90 ? 18.617 -12.545 -8.693 1.00 59.47 90 SER A CA 1
ATOM 719 C C . SER A 1 90 ? 18.779 -11.849 -10.045 1.00 59.47 90 SER A C 1
ATOM 721 O O . SER A 1 90 ? 19.578 -12.311 -10.862 1.00 59.47 90 SER A O 1
ATOM 723 N N . VAL A 1 91 ? 18.109 -10.726 -10.304 1.00 67.94 91 VAL A N 1
ATOM 724 C CA . VAL A 1 91 ? 18.206 -10.074 -11.617 1.00 67.94 91 VAL A CA 1
ATOM 725 C C . VAL A 1 91 ? 19.287 -8.989 -11.596 1.00 67.94 91 VAL A C 1
ATOM 727 O O . VAL A 1 91 ? 19.039 -7.830 -11.275 1.00 67.94 91 VAL A O 1
ATOM 730 N N . THR A 1 92 ? 20.521 -9.373 -11.937 1.00 78.75 92 THR A N 1
ATOM 731 C CA . THR A 1 92 ? 21.597 -8.418 -12.258 1.00 78.75 92 THR A CA 1
ATOM 732 C C . THR A 1 92 ? 21.592 -8.172 -13.762 1.00 78.75 92 THR A C 1
ATOM 734 O O . THR A 1 92 ? 22.035 -9.032 -14.515 1.00 78.75 92 THR A O 1
ATOM 737 N N . ILE A 1 93 ? 21.089 -7.015 -14.196 1.00 81.06 93 ILE A N 1
ATOM 738 C CA . ILE A 1 93 ? 21.082 -6.623 -15.614 1.00 81.06 93 ILE A CA 1
ATOM 739 C C . ILE A 1 93 ? 22.434 -5.993 -15.951 1.00 81.06 93 ILE A C 1
ATOM 741 O O . ILE A 1 93 ? 22.850 -5.032 -15.298 1.00 81.06 93 ILE A O 1
ATOM 745 N N . SER A 1 94 ? 23.130 -6.511 -16.963 1.00 89.44 94 SER A N 1
ATOM 746 C CA . SER A 1 94 ? 24.395 -5.924 -17.416 1.00 89.44 94 SER A CA 1
ATOM 747 C C . SER A 1 94 ? 24.173 -4.740 -18.368 1.00 89.44 94 SER A C 1
ATOM 749 O O . SER A 1 94 ? 23.161 -4.644 -19.061 1.00 89.44 94 SER A O 1
ATOM 751 N N . THR A 1 95 ? 25.170 -3.859 -18.494 1.00 90.38 95 THR A N 1
ATOM 752 C CA . THR A 1 95 ? 25.141 -2.782 -19.501 1.00 90.38 95 THR A CA 1
ATOM 753 C C . THR A 1 95 ? 24.998 -3.328 -20.925 1.00 90.38 95 THR A C 1
ATOM 755 O O . THR A 1 95 ? 24.281 -2.746 -21.732 1.00 90.38 95 THR A O 1
ATOM 758 N N . SER A 1 96 ? 25.618 -4.474 -21.231 1.00 91.88 96 SER A N 1
ATOM 759 C CA . SER A 1 96 ? 25.513 -5.092 -22.557 1.00 91.88 96 SER A CA 1
ATOM 760 C C . SER A 1 96 ? 24.110 -5.627 -22.858 1.00 91.88 96 SER A C 1
ATOM 762 O O . SER A 1 96 ? 23.683 -5.603 -24.009 1.00 91.88 96 SER A O 1
ATOM 764 N N . GLU A 1 97 ? 23.368 -6.085 -21.846 1.00 89.62 97 GLU A N 1
ATOM 765 C CA . GLU A 1 97 ? 21.965 -6.482 -22.002 1.00 89.62 97 GLU A CA 1
ATOM 766 C C . GLU A 1 97 ? 21.062 -5.277 -22.264 1.00 89.62 97 GLU A C 1
ATOM 768 O O . GLU A 1 97 ? 20.175 -5.363 -23.113 1.00 89.62 97 GLU A O 1
ATOM 773 N N . ILE A 1 98 ? 21.330 -4.146 -21.602 1.00 90.56 98 ILE A N 1
ATOM 774 C CA . ILE A 1 98 ? 20.631 -2.875 -21.847 1.00 90.56 98 ILE A CA 1
ATOM 775 C C . ILE A 1 98 ? 20.878 -2.399 -23.284 1.00 90.56 98 ILE A C 1
ATOM 777 O O . ILE A 1 98 ? 19.930 -2.080 -23.999 1.00 90.56 98 ILE A O 1
ATOM 781 N N . GLU A 1 99 ? 22.139 -2.381 -23.726 1.00 93.25 99 GLU A N 1
ATOM 782 C CA . GLU A 1 99 ? 22.510 -1.983 -25.090 1.00 93.25 99 GLU A CA 1
ATOM 783 C C . GLU A 1 99 ? 21.869 -2.895 -26.141 1.00 93.25 99 GLU A C 1
ATOM 785 O O . GLU A 1 99 ? 21.325 -2.405 -27.134 1.00 93.25 99 GLU A O 1
ATOM 790 N N . ARG A 1 100 ? 21.873 -4.214 -25.904 1.00 94.88 100 ARG A N 1
ATOM 791 C CA . ARG A 1 100 ? 21.223 -5.184 -26.790 1.00 94.88 100 ARG A CA 1
ATOM 792 C C . ARG A 1 100 ? 19.721 -4.927 -26.884 1.00 94.88 100 ARG A C 1
ATOM 794 O O . ARG A 1 100 ? 19.222 -4.797 -27.998 1.00 94.88 100 ARG A O 1
ATOM 801 N N . TYR A 1 101 ? 19.028 -4.777 -25.753 1.00 94.19 101 TYR A N 1
ATOM 802 C CA . TYR A 1 101 ? 17.591 -4.492 -25.741 1.00 94.19 101 TYR A CA 1
ATOM 803 C C . TYR A 1 101 ? 17.269 -3.201 -26.504 1.00 94.19 101 TYR A C 1
ATOM 805 O O . TYR A 1 101 ? 16.400 -3.195 -27.369 1.00 94.19 101 TYR A O 1
ATOM 813 N N . TYR A 1 102 ? 18.021 -2.122 -26.262 1.00 92.00 102 TYR A N 1
ATOM 814 C CA . TYR A 1 102 ? 17.850 -0.864 -26.993 1.00 92.00 102 TYR A CA 1
ATOM 815 C C . TYR A 1 102 ? 18.024 -1.045 -28.509 1.00 92.00 102 TYR A C 1
ATOM 817 O O . TYR A 1 102 ? 17.228 -0.531 -29.294 1.00 92.00 102 TYR A O 1
ATOM 825 N N . SER A 1 103 ? 19.046 -1.800 -28.925 1.00 92.50 103 SER A N 1
ATOM 826 C CA . SER A 1 103 ? 19.326 -2.050 -30.342 1.00 92.50 103 SER A CA 1
ATOM 827 C C . SER A 1 103 ? 18.269 -2.917 -31.035 1.00 92.50 103 SER A C 1
ATOM 829 O O . SER A 1 103 ? 18.004 -2.719 -32.220 1.00 92.50 103 SER A O 1
ATOM 831 N N . GLU A 1 104 ? 17.653 -3.853 -30.307 1.00 96.44 104 GLU A N 1
ATOM 832 C CA . GLU A 1 104 ? 16.613 -4.758 -30.812 1.00 96.44 104 GLU A CA 1
ATOM 833 C C . GLU A 1 104 ? 15.220 -4.101 -30.803 1.00 96.44 104 GLU A C 1
ATOM 835 O O . GLU A 1 104 ? 14.373 -4.447 -31.628 1.00 96.44 104 GLU A O 1
ATOM 840 N N . HIS A 1 105 ? 15.003 -3.102 -29.938 1.00 92.62 105 HIS A N 1
ATOM 841 C CA . HIS A 1 105 ? 13.721 -2.416 -29.737 1.00 92.62 105 HIS A CA 1
ATOM 842 C C . HIS A 1 105 ? 13.759 -0.896 -30.018 1.00 92.62 105 HIS A C 1
ATOM 844 O O . HIS A 1 105 ? 13.172 -0.119 -29.261 1.00 92.62 105 HIS A O 1
ATOM 850 N N . PRO A 1 106 ? 14.371 -0.400 -31.115 1.00 87.06 106 PRO A N 1
ATOM 851 C CA . PRO A 1 106 ? 14.529 1.041 -31.336 1.00 87.06 106 PRO A CA 1
ATOM 852 C C . PRO A 1 106 ? 13.186 1.779 -31.458 1.00 87.06 106 PRO A C 1
ATOM 854 O O . PRO A 1 106 ? 13.103 2.957 -31.121 1.00 87.06 106 PRO A O 1
ATOM 857 N N . GLY A 1 107 ? 12.126 1.082 -31.891 1.00 87.62 107 GLY A N 1
ATOM 858 C CA . GLY A 1 107 ? 10.765 1.613 -32.018 1.00 87.62 107 GLY A CA 1
ATOM 859 C C . GLY A 1 107 ? 10.111 2.034 -30.698 1.00 87.62 107 GLY A C 1
ATOM 860 O O . GLY A 1 107 ? 9.241 2.900 -30.710 1.00 87.62 107 GLY A O 1
ATOM 861 N N . GLU A 1 108 ? 10.545 1.470 -29.567 1.00 88.12 108 GLU A N 1
ATOM 862 C CA . GLU A 1 108 ? 10.045 1.825 -28.229 1.00 88.12 108 GLU A CA 1
ATOM 863 C C . GLU A 1 108 ? 10.624 3.159 -27.726 1.00 88.12 108 GLU A C 1
ATOM 865 O O . GLU A 1 108 ? 10.086 3.761 -26.798 1.00 88.12 108 GLU A O 1
ATOM 870 N N . PHE A 1 109 ? 11.690 3.652 -28.365 1.00 86.50 109 PHE A N 1
ATOM 871 C CA . PHE A 1 109 ? 12.435 4.844 -27.952 1.00 86.50 109 PHE A CA 1
ATOM 872 C C . PHE A 1 109 ? 12.319 6.001 -28.955 1.00 86.50 109 PHE A C 1
ATOM 874 O O . PHE A 1 109 ? 13.179 6.884 -29.002 1.00 86.50 109 PHE A O 1
ATOM 881 N N . ILE A 1 110 ? 11.259 6.008 -29.766 1.00 83.31 110 ILE A N 1
ATOM 882 C CA . ILE A 1 110 ? 10.988 7.062 -30.746 1.00 83.31 110 ILE A CA 1
ATOM 883 C C . ILE A 1 110 ? 10.074 8.114 -30.117 1.00 83.31 110 ILE A C 1
ATOM 885 O O . ILE A 1 110 ? 8.997 7.800 -29.609 1.00 83.31 110 ILE A O 1
ATOM 889 N N . TYR A 1 111 ? 10.481 9.383 -30.189 1.00 75.12 111 TYR A N 1
ATOM 890 C CA . TYR A 1 111 ? 9.564 10.486 -29.925 1.00 75.12 111 TYR A CA 1
ATOM 891 C C . TYR A 1 111 ? 8.580 10.605 -31.095 1.00 75.12 111 TYR A C 1
ATOM 893 O O . TYR A 1 111 ? 9.023 10.681 -32.238 1.00 75.12 111 TYR A O 1
ATOM 901 N N . PRO A 1 112 ? 7.262 10.634 -30.839 1.00 71.19 112 PRO A N 1
ATOM 902 C CA . PRO A 1 112 ? 6.256 10.641 -31.902 1.00 71.19 112 PRO A CA 1
ATOM 903 C C . PRO A 1 112 ? 6.251 11.935 -32.729 1.00 71.19 112 PRO A C 1
ATOM 905 O O . PRO A 1 112 ? 5.685 11.951 -33.819 1.00 71.19 112 PRO A O 1
ATOM 908 N N . ASP A 1 113 ? 6.858 13.007 -32.217 1.00 77.12 113 ASP A N 1
ATOM 909 C CA . ASP A 1 113 ? 6.886 14.315 -32.859 1.00 77.12 113 ASP A CA 1
ATOM 910 C C . ASP A 1 113 ? 8.237 14.572 -33.544 1.00 77.12 113 ASP A C 1
ATOM 912 O O . ASP A 1 113 ? 9.287 14.579 -32.900 1.00 77.12 113 ASP A O 1
ATOM 916 N N . ASP A 1 114 ? 8.200 14.895 -34.840 1.00 67.25 114 ASP A N 1
ATOM 917 C CA . ASP A 1 114 ? 9.392 15.199 -35.653 1.00 67.25 114 ASP A CA 1
ATOM 918 C C . ASP A 1 114 ? 10.100 16.507 -35.250 1.00 67.25 114 ASP A C 1
ATOM 920 O O . ASP A 1 114 ? 11.198 16.814 -35.718 1.00 67.25 114 ASP A O 1
ATOM 924 N N . HIS A 1 115 ? 9.457 17.334 -34.423 1.00 63.59 115 HIS A N 1
ATOM 925 C CA . HIS A 1 115 ? 9.994 18.617 -33.994 1.00 63.59 115 HIS A CA 1
ATOM 926 C C . HIS A 1 115 ? 9.524 18.978 -32.588 1.00 63.59 115 HIS A C 1
ATOM 928 O O . HIS A 1 115 ? 8.336 19.114 -32.315 1.00 63.59 115 HIS A O 1
ATOM 934 N N . ILE A 1 116 ? 10.484 19.246 -31.707 1.00 67.38 116 ILE A N 1
ATOM 935 C CA . ILE A 1 116 ? 10.216 19.833 -30.396 1.00 67.38 116 ILE A CA 1
ATOM 936 C C . ILE A 1 116 ? 10.492 21.329 -30.501 1.00 67.38 116 ILE A C 1
ATOM 938 O O . ILE A 1 116 ? 11.598 21.758 -30.838 1.00 67.38 116 ILE A O 1
ATOM 942 N N . ARG A 1 117 ? 9.489 22.156 -30.201 1.00 65.06 117 ARG A N 1
ATOM 943 C CA . ARG A 1 117 ? 9.675 23.606 -30.135 1.00 65.06 117 ARG A CA 1
ATOM 944 C C . ARG A 1 117 ? 10.204 23.980 -28.755 1.00 65.06 117 ARG A C 1
ATOM 946 O O . ARG A 1 117 ? 9.441 24.165 -27.812 1.00 65.06 117 ARG A O 1
ATOM 953 N N . VAL A 1 118 ? 11.519 24.121 -28.646 1.00 68.94 118 VAL A N 1
ATOM 954 C CA . VAL A 1 118 ? 12.166 24.556 -27.403 1.00 68.94 118 VAL A CA 1
ATOM 955 C C . VAL A 1 118 ? 12.270 26.079 -27.382 1.00 68.94 118 VAL A C 1
ATOM 957 O O . VAL A 1 118 ? 12.783 26.691 -28.318 1.00 68.94 118 VAL A O 1
ATOM 960 N N . GLN A 1 119 ? 11.800 26.703 -26.302 1.00 67.44 119 GLN A N 1
ATOM 961 C CA . GLN A 1 119 ? 12.118 28.096 -25.996 1.00 67.44 119 GLN A CA 1
ATOM 962 C C . GLN A 1 119 ? 13.114 28.122 -24.846 1.00 67.44 119 GLN A C 1
ATOM 964 O O . GLN A 1 119 ? 12.784 27.770 -23.717 1.00 67.44 119 GLN A O 1
ATOM 969 N N . TYR A 1 120 ? 14.345 28.515 -25.158 1.00 70.81 120 TYR A N 1
ATOM 970 C CA . TYR A 1 120 ? 15.424 28.573 -24.188 1.00 70.81 120 TYR A CA 1
ATOM 971 C C . TYR A 1 120 ? 15.583 29.997 -23.655 1.00 70.81 120 TYR A C 1
ATOM 973 O O . TYR A 1 120 ? 15.762 30.943 -24.424 1.00 70.81 120 TYR A O 1
ATOM 981 N N . PHE A 1 121 ? 15.539 30.143 -22.332 1.00 74.50 121 PHE A N 1
ATOM 982 C CA . PHE A 1 121 ? 15.782 31.408 -21.647 1.00 74.50 121 PHE A CA 1
ATOM 983 C C . PHE A 1 121 ? 17.015 31.270 -20.763 1.00 74.50 121 PHE A C 1
ATOM 985 O O . PHE A 1 121 ? 17.084 30.380 -19.920 1.00 74.50 121 PHE A O 1
ATOM 992 N N . TRP A 1 122 ? 17.971 32.181 -20.923 1.00 74.12 122 TRP A N 1
ATOM 993 C CA . TRP A 1 122 ? 19.201 32.189 -20.138 1.00 74.12 122 TRP A CA 1
ATOM 994 C C . TRP A 1 122 ? 19.465 33.564 -19.531 1.00 74.12 122 TRP A C 1
ATOM 996 O O . TRP A 1 122 ? 19.266 34.598 -20.170 1.00 74.12 122 TRP A O 1
ATOM 1006 N N . THR A 1 123 ? 19.906 33.582 -18.273 1.00 76.25 123 THR A N 1
ATOM 1007 C CA . THR A 1 123 ? 20.288 34.801 -17.552 1.00 76.25 123 THR A CA 1
ATOM 1008 C C . THR A 1 123 ? 21.266 34.466 -16.431 1.00 76.25 123 THR A C 1
ATOM 1010 O O . THR A 1 123 ? 21.110 33.469 -15.733 1.00 76.25 123 THR A O 1
ATOM 1013 N N . LYS A 1 124 ? 22.242 35.350 -16.205 1.00 74.56 124 LYS A N 1
ATOM 1014 C CA . LYS A 1 124 ? 23.189 35.257 -15.080 1.00 74.56 124 LYS A CA 1
ATOM 1015 C C . LYS A 1 124 ? 22.550 35.576 -13.720 1.00 74.56 124 LYS A C 1
ATOM 1017 O O . LYS A 1 124 ? 23.104 35.264 -12.676 1.00 74.56 124 LYS A O 1
ATOM 1022 N N . ASN A 1 125 ? 21.389 36.232 -13.714 1.00 77.69 125 ASN A N 1
ATOM 1023 C CA . ASN A 1 125 ? 20.698 36.652 -12.496 1.00 77.69 125 ASN A CA 1
ATOM 1024 C C . ASN A 1 125 ? 19.571 35.665 -12.146 1.00 77.69 125 ASN A C 1
ATOM 1026 O O . ASN A 1 125 ? 18.524 35.681 -12.802 1.00 77.69 125 ASN A O 1
ATOM 1030 N N . ARG A 1 126 ? 19.772 34.853 -11.094 1.00 67.06 126 ARG A N 1
ATOM 1031 C CA . ARG A 1 126 ? 18.818 33.821 -10.637 1.00 67.06 126 ARG A CA 1
ATOM 1032 C C . ARG A 1 126 ? 17.420 34.376 -10.339 1.00 67.06 126 ARG A C 1
ATOM 1034 O O . ARG A 1 126 ? 16.430 33.724 -10.660 1.00 67.06 126 ARG A O 1
ATOM 1041 N N . ASN A 1 127 ? 17.314 35.600 -9.818 1.00 70.38 127 ASN A N 1
ATOM 1042 C CA . ASN A 1 127 ? 16.019 36.200 -9.478 1.00 70.38 127 ASN A CA 1
ATOM 1043 C C . ASN A 1 127 ? 15.176 36.537 -10.719 1.00 70.38 127 ASN A C 1
ATOM 104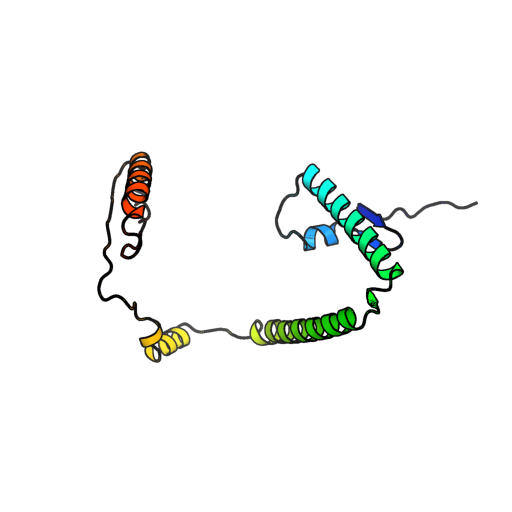5 O O . ASN A 1 127 ? 13.951 36.504 -10.647 1.00 70.38 127 ASN A O 1
ATOM 1049 N N . LYS A 1 128 ? 15.811 36.796 -11.873 1.00 71.44 128 LYS A N 1
ATOM 1050 C CA . LYS A 1 128 ? 15.105 37.086 -13.133 1.00 71.44 128 LYS A CA 1
ATOM 1051 C C . LYS A 1 128 ? 14.507 35.842 -13.797 1.00 71.44 128 LYS A C 1
ATOM 1053 O O . LYS A 1 128 ? 13.535 35.983 -14.530 1.00 71.44 128 LYS A O 1
ATOM 1058 N N . ILE A 1 129 ? 15.045 34.643 -13.541 1.00 71.12 129 ILE A N 1
ATOM 1059 C CA . ILE A 1 129 ? 14.516 33.389 -14.117 1.00 71.12 129 ILE A CA 1
ATOM 1060 C C . ILE A 1 129 ? 13.078 33.166 -13.649 1.00 71.12 129 ILE A C 1
ATOM 1062 O O . ILE A 1 129 ? 12.202 32.914 -14.469 1.00 71.12 129 ILE A O 1
ATOM 1066 N N . ARG A 1 130 ? 12.813 33.359 -12.350 1.00 68.25 130 ARG A N 1
ATOM 1067 C CA . ARG A 1 130 ? 11.480 33.168 -11.761 1.00 68.25 130 ARG A CA 1
ATOM 1068 C C . ARG A 1 130 ? 10.422 34.067 -12.405 1.00 68.25 130 ARG A C 1
ATOM 1070 O O . ARG A 1 130 ? 9.329 33.600 -12.709 1.00 68.25 130 ARG A O 1
ATOM 1077 N N . ASP A 1 131 ? 10.752 35.332 -12.657 1.00 73.69 131 ASP A N 1
ATOM 1078 C CA . ASP A 1 131 ? 9.826 36.283 -13.283 1.00 73.69 131 ASP A CA 1
ATOM 1079 C C . ASP A 1 131 ? 9.512 35.907 -14.738 1.00 73.69 131 ASP A C 1
ATOM 1081 O O . ASP A 1 131 ? 8.379 36.078 -15.196 1.00 73.69 131 ASP A O 1
ATOM 1085 N N . ILE A 1 132 ? 10.504 35.375 -15.462 1.00 70.81 132 ILE A N 1
ATOM 1086 C CA . ILE A 1 132 ? 10.334 34.870 -16.829 1.00 70.81 132 ILE A CA 1
ATOM 1087 C C . ILE A 1 132 ? 9.451 33.618 -16.813 1.00 70.81 132 ILE A C 1
ATOM 1089 O O . ILE A 1 132 ? 8.485 33.566 -17.572 1.00 70.81 132 ILE A O 1
ATOM 1093 N N . SER A 1 133 ? 9.697 32.672 -15.900 1.00 66.88 133 SER A N 1
ATOM 1094 C CA . SER A 1 133 ? 8.889 31.454 -15.747 1.00 66.88 133 SER A CA 1
ATOM 1095 C C . SER A 1 133 ? 7.422 31.764 -15.431 1.00 66.88 133 SER A C 1
ATOM 1097 O O . SER A 1 133 ? 6.526 31.200 -16.053 1.00 66.88 133 SER A O 1
ATOM 1099 N N . VAL A 1 134 ? 7.142 32.710 -14.525 1.00 69.62 134 VAL A N 1
ATOM 1100 C CA . VAL A 1 134 ? 5.762 33.094 -14.162 1.00 69.62 134 VAL A CA 1
ATOM 1101 C C . VAL A 1 134 ? 5.037 33.773 -15.328 1.00 69.62 134 VAL A C 1
ATOM 1103 O O . VAL A 1 134 ? 3.880 33.454 -15.621 1.00 69.62 134 VAL A O 1
ATOM 1106 N N . LYS A 1 135 ? 5.708 34.693 -16.034 1.00 69.19 135 LYS A N 1
ATOM 1107 C CA . LYS A 1 135 ? 5.133 35.366 -17.211 1.00 69.19 135 LYS A CA 1
ATOM 1108 C C . LYS A 1 135 ? 4.878 34.383 -18.350 1.00 69.19 135 LYS A C 1
ATOM 1110 O O . LYS A 1 135 ? 3.823 34.444 -18.979 1.00 69.19 135 LYS A O 1
ATOM 1115 N N . PHE A 1 136 ? 5.806 33.458 -18.580 1.00 67.38 136 PHE A N 1
ATOM 1116 C CA . PHE A 1 136 ? 5.675 32.432 -19.605 1.00 67.38 136 PHE A CA 1
ATOM 1117 C C . PHE A 1 136 ? 4.538 31.454 -19.289 1.00 67.38 136 PHE A C 1
ATOM 1119 O O . PHE A 1 136 ? 3.673 31.264 -20.137 1.00 67.38 136 PHE A O 1
ATOM 1126 N N . ALA A 1 137 ? 4.439 30.951 -18.054 1.00 64.75 137 ALA A N 1
ATOM 1127 C CA . ALA A 1 137 ? 3.340 30.085 -17.609 1.00 64.75 137 ALA A CA 1
ATOM 1128 C C . ALA A 1 137 ? 1.952 30.747 -17.730 1.00 64.75 137 ALA A C 1
ATOM 1130 O O . ALA A 1 137 ? 0.941 30.082 -17.974 1.00 64.75 137 ALA A O 1
ATOM 1131 N N . THR A 1 138 ? 1.890 32.073 -17.576 1.00 65.19 138 THR A N 1
ATOM 1132 C CA . THR A 1 138 ? 0.651 32.846 -17.748 1.00 65.19 138 THR A CA 1
ATOM 1133 C C . THR A 1 138 ? 0.265 32.973 -19.228 1.00 65.19 138 THR A C 1
ATOM 1135 O O . THR A 1 138 ? -0.917 32.886 -19.553 1.00 65.19 138 THR A O 1
ATOM 1138 N N . MET A 1 139 ? 1.243 33.104 -20.134 1.00 59.25 139 MET A N 1
ATOM 1139 C CA . MET A 1 139 ? 1.024 33.196 -21.587 1.00 59.25 139 MET A CA 1
ATOM 1140 C C . MET A 1 139 ? 0.821 31.829 -22.269 1.00 59.25 139 MET A C 1
ATOM 1142 O O . MET A 1 139 ? 0.048 31.721 -23.221 1.00 59.25 139 MET A O 1
ATOM 1146 N N . SER A 1 140 ? 1.469 30.767 -21.782 1.00 55.06 140 SER A N 1
ATOM 1147 C CA . SER A 1 140 ? 1.438 29.419 -22.372 1.00 55.06 140 SER A CA 1
ATOM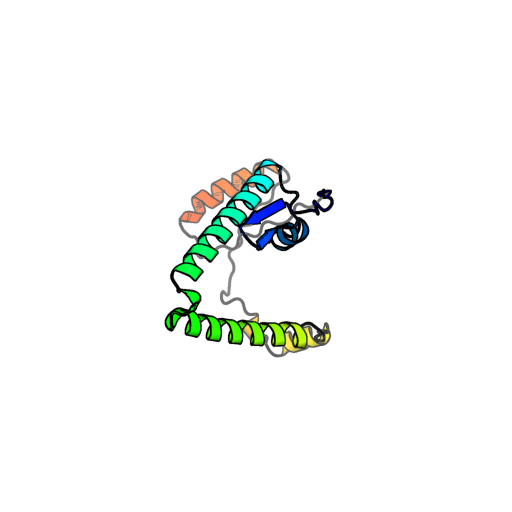 1148 C C . SER A 1 140 ? 0.137 28.652 -22.104 1.00 55.06 140 SER A C 1
ATOM 1150 O O . SER A 1 140 ? -0.170 27.699 -22.823 1.00 55.06 140 SER A O 1
ATOM 1152 N N . ARG A 1 141 ? -0.704 29.116 -21.162 1.00 53.31 141 ARG A N 1
ATOM 1153 C CA . ARG A 1 141 ? -2.082 28.616 -20.962 1.00 53.31 141 ARG A CA 1
ATOM 1154 C C . ARG A 1 141 ? -2.932 28.629 -22.242 1.00 53.31 141 ARG A C 1
ATOM 1156 O O . ARG A 1 141 ? -3.896 27.875 -22.310 1.00 53.31 141 ARG A O 1
ATOM 1163 N N . LEU A 1 142 ? -2.567 29.423 -23.252 1.00 49.50 142 LEU A N 1
ATOM 1164 C CA . LEU A 1 142 ? -3.279 29.513 -24.530 1.00 49.50 142 LEU A CA 1
ATOM 1165 C C . LEU A 1 142 ? -2.867 28.450 -25.571 1.00 49.50 142 LEU A C 1
ATOM 1167 O O . LEU A 1 142 ? -3.625 28.229 -26.509 1.00 49.50 142 LEU A O 1
ATOM 1171 N N . ARG A 1 143 ? -1.715 27.770 -25.434 1.00 52.97 143 ARG A N 1
ATOM 1172 C CA . ARG A 1 143 ? -1.234 26.733 -26.380 1.00 52.97 143 ARG A CA 1
ATOM 1173 C C . ARG A 1 143 ? -0.332 25.708 -25.683 1.00 52.97 143 ARG A C 1
ATOM 1175 O O . ARG A 1 143 ? 0.865 25.633 -25.931 1.00 52.97 143 ARG A O 1
ATOM 1182 N N . LYS A 1 144 ? -0.914 24.922 -24.780 1.00 48.75 144 LYS A N 1
ATOM 1183 C CA . LYS A 1 144 ? -0.200 23.955 -23.925 1.00 48.75 144 LYS A CA 1
ATOM 1184 C C . LYS A 1 144 ? 0.284 22.676 -24.630 1.00 48.75 144 LYS A C 1
ATOM 1186 O O . LYS A 1 144 ? 0.868 21.831 -23.967 1.00 48.75 144 LYS A O 1
ATOM 1191 N N . ARG A 1 145 ? -0.005 22.501 -25.923 1.00 46.22 145 ARG A N 1
ATOM 1192 C CA . ARG A 1 145 ? 0.230 21.236 -26.638 1.00 46.22 145 ARG A CA 1
ATOM 1193 C C . ARG A 1 145 ? 1.619 21.086 -27.273 1.00 46.22 145 ARG A C 1
ATOM 1195 O O . ARG A 1 145 ? 1.989 19.954 -27.534 1.00 46.22 145 ARG A O 1
ATOM 1202 N N . ASP A 1 146 ? 2.401 22.161 -27.426 1.00 49.19 146 ASP A N 1
ATOM 1203 C CA . ASP A 1 146 ? 3.573 22.137 -28.328 1.00 49.19 146 ASP A CA 1
ATOM 1204 C C . ASP A 1 146 ? 4.934 22.377 -27.639 1.00 49.19 146 ASP A C 1
ATOM 1206 O O . ASP A 1 146 ? 5.935 22.593 -28.325 1.00 49.19 146 ASP A O 1
ATOM 1210 N N . PHE A 1 147 ? 5.003 22.421 -26.302 1.00 52.84 147 PHE A N 1
ATOM 1211 C CA . PHE A 1 147 ? 6.202 22.904 -25.604 1.00 52.84 147 PHE A CA 1
ATOM 1212 C C . PHE A 1 147 ? 6.672 21.967 -24.494 1.00 52.84 147 PHE A C 1
ATOM 1214 O O . PHE A 1 147 ? 5.932 21.683 -23.554 1.00 52.84 147 PHE A O 1
ATOM 1221 N N . MET A 1 148 ? 7.944 21.577 -24.570 1.00 47.25 148 MET A N 1
ATOM 1222 C CA . MET A 1 148 ? 8.677 20.943 -23.479 1.00 47.25 148 MET A CA 1
ATOM 1223 C C . MET A 1 148 ? 9.531 22.011 -22.783 1.00 47.25 148 MET A C 1
ATOM 1225 O O . MET A 1 148 ? 10.397 22.626 -23.409 1.00 47.25 148 MET A O 1
ATOM 1229 N N . GLU A 1 149 ? 9.265 22.275 -21.503 1.00 47.78 149 GLU A N 1
ATOM 1230 C CA . GLU A 1 149 ? 10.086 23.177 -20.690 1.00 47.78 149 GLU A CA 1
ATOM 1231 C C . GLU A 1 149 ? 11.337 22.431 -20.217 1.00 47.78 149 GLU A C 1
ATOM 1233 O O . GLU A 1 149 ? 11.263 21.544 -19.370 1.00 47.78 149 GLU A O 1
ATOM 1238 N N . ILE A 1 150 ? 12.497 22.798 -20.762 1.00 47.22 150 ILE A N 1
ATOM 1239 C CA . ILE A 1 150 ? 13.795 22.319 -20.281 1.00 47.22 150 ILE A CA 1
ATOM 1240 C C . ILE A 1 150 ? 14.415 23.445 -19.454 1.00 47.22 150 ILE A C 1
ATOM 1242 O O . ILE A 1 150 ? 14.869 24.454 -19.996 1.00 47.22 150 ILE A O 1
ATOM 1246 N N . ILE A 1 151 ? 14.420 23.287 -18.130 1.00 46.69 151 ILE A N 1
ATOM 1247 C CA . ILE A 1 151 ? 15.141 24.181 -17.220 1.00 46.69 151 ILE A CA 1
ATOM 1248 C C . ILE A 1 151 ? 16.578 23.660 -17.133 1.00 46.69 151 ILE A C 1
ATOM 1250 O O . ILE A 1 151 ? 16.833 22.646 -16.489 1.00 46.69 151 ILE A O 1
ATOM 1254 N N . ALA A 1 152 ? 17.514 24.324 -17.812 1.00 41.81 152 ALA A N 1
ATOM 1255 C CA . ALA A 1 152 ? 18.925 23.964 -17.722 1.00 41.81 152 ALA A CA 1
ATOM 1256 C C . ALA A 1 152 ? 19.487 24.313 -16.328 1.00 41.81 152 ALA A C 1
ATOM 1258 O O . ALA A 1 152 ? 19.175 25.392 -15.804 1.00 41.81 152 ALA A O 1
ATOM 1259 N N . PRO A 1 153 ? 20.318 23.444 -15.721 1.00 43.25 153 PRO A N 1
ATOM 1260 C CA . PRO A 1 153 ? 21.019 23.779 -14.492 1.00 43.25 153 PRO A CA 1
ATOM 1261 C C . PRO A 1 153 ? 21.966 24.956 -14.739 1.00 43.25 153 PRO A C 1
ATOM 1263 O O . PRO A 1 153 ? 22.586 25.085 -15.797 1.00 43.25 153 PRO A O 1
ATOM 1266 N N . THR A 1 154 ? 22.040 25.848 -13.756 1.00 43.03 154 THR A N 1
ATOM 1267 C CA . THR A 1 154 ? 22.982 26.964 -13.759 1.00 43.03 154 THR A CA 1
ATOM 1268 C C . THR A 1 154 ? 24.402 26.414 -13.810 1.00 43.03 154 THR A C 1
ATOM 1270 O O . THR A 1 154 ? 24.739 25.571 -12.985 1.00 43.03 154 THR A O 1
ATOM 1273 N N . ALA A 1 155 ? 25.219 26.894 -14.751 1.00 39.91 155 ALA A N 1
ATOM 1274 C CA . ALA A 1 155 ? 26.661 26.710 -14.672 1.00 39.91 155 ALA A CA 1
ATOM 1275 C C . ALA A 1 155 ? 27.137 27.380 -13.377 1.00 39.91 155 ALA A C 1
ATOM 1277 O O . ALA A 1 155 ? 26.945 28.587 -13.204 1.00 39.91 155 ALA A O 1
ATOM 1278 N N . ASP A 1 156 ? 27.643 26.571 -12.453 1.00 45.16 156 ASP A N 1
ATOM 1279 C CA . ASP A 1 156 ? 28.420 27.059 -11.325 1.00 45.16 156 ASP A CA 1
ATOM 1280 C C . ASP A 1 156 ? 29.800 27.448 -11.884 1.00 45.16 156 ASP A C 1
ATOM 1282 O O . ASP A 1 156 ? 30.478 26.613 -12.487 1.00 45.16 156 ASP A O 1
ATOM 1286 N N . ASP A 1 157 ? 30.142 28.734 -11.759 1.00 42.03 157 ASP A N 1
ATOM 1287 C CA . ASP A 1 157 ? 31.515 29.243 -11.894 1.00 42.03 157 ASP A CA 1
ATOM 1288 C C . ASP A 1 157 ? 32.291 28.964 -10.594 1.00 42.03 157 ASP A C 1
ATOM 1290 O O . ASP A 1 157 ? 31.696 29.157 -9.503 1.00 42.03 157 ASP A O 1
#

Secondary structure (DSSP, 8-state):
----------SEEETTEEE-HHHHHHTSTT----HHHHHHHHHHHHHHHHHHHHHHHTTGGG-HHHHHHHHHHHHHHHHHHHHHHHHTTT----HHHHHHHHHH-GGGG--S-S---------S-HHHHHHHHHHHHHHHTT-TTS-----PPP---

Sequence (157 aa):
MSSCSGEKDYLARVNQAKLKEHDMVALHSSVQLSPALREKLIQDWVDQEALYHAALKAGIDKDQAFVTQMEKLRREILVQKFIDNDLEQSVTISTSEIERYYSEHPGEFIYPDDHIRVQYFWTKNRNKIRDISVKFATMSRLRKRDFMEIIAPTADD

pLDDT: mean 76.06, std 17.72, range [32.22, 97.31]

Foldseek 3Di:
DDDDDDDDAFPDDDPPDTHHPVNLCVVPPPDPQDPVNVVVSSVVVNVVVVVVVVCVVVVVCVDPVNVVVVVVVVVVVVVVVVCCVPVVPDDDQDPVNVVVCCVVPVVVVDDPDPDQDEDDDDDPDPVVVVVVVVVCVVVCVVPVPRHDDDDDDDPDD

Radius of gyration: 28.52 Å; chains: 1; bounding box: 53×52×85 Å